Protein AF-A0A7Y5Z534-F1 (afdb_monomer)

pLDDT: mean 93.53, std 10.7, range [48.84, 98.62]

Sequence (68 aa):
MNTQPVNRVMFLEGKRYAVDFVQALGASIRNPKVVAKAVQDLERNAEAQPYSRAQGIKEVIQLLEVKS

Structure (mmCIF, N/CA/C/O backbone):
data_AF-A0A7Y5Z534-F1
#
_entry.id   AF-A0A7Y5Z534-F1
#
loop_
_atom_site.group_PDB
_atom_site.id
_atom_site.type_symbol
_atom_site.label_atom_id
_atom_site.label_alt_id
_atom_site.label_comp_id
_atom_site.label_asym_id
_atom_site.label_entity_id
_atom_site.label_seq_id
_atom_site.pdbx_PDB_ins_code
_atom_site.Cartn_x
_atom_site.Cartn_y
_atom_site.Cartn_z
_atom_site.occupancy
_atom_site.B_iso_or_equiv
_atom_site.auth_seq_id
_atom_site.auth_comp_id
_atom_site.auth_asym_id
_atom_site.auth_atom_id
_atom_site.pdbx_PDB_model_num
ATOM 1 N N . MET A 1 1 ? 9.081 15.977 -12.444 1.00 48.84 1 MET A N 1
ATOM 2 C CA . MET A 1 1 ? 8.339 14.776 -12.885 1.00 48.84 1 MET A CA 1
A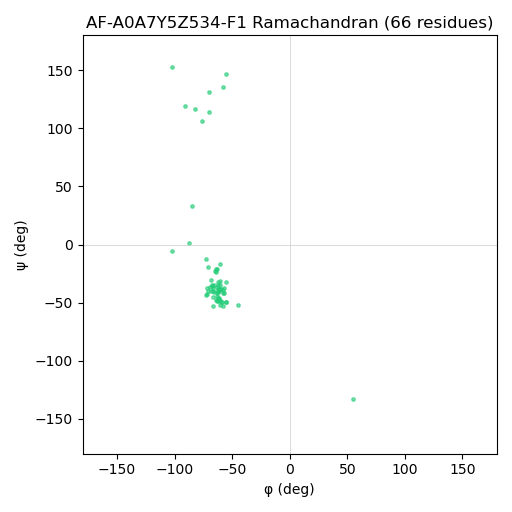TOM 3 C C . MET A 1 1 ? 9.355 13.744 -13.339 1.00 48.84 1 MET A C 1
ATOM 5 O O . MET A 1 1 ? 10.117 14.048 -14.243 1.00 48.84 1 MET A O 1
ATOM 9 N N . ASN A 1 2 ? 9.424 12.579 -12.692 1.00 59.44 2 ASN A N 1
ATOM 10 C CA . ASN A 1 2 ? 10.257 11.478 -13.184 1.00 59.44 2 ASN A CA 1
ATOM 11 C C . ASN A 1 2 ? 9.521 10.847 -14.373 1.00 59.44 2 ASN A C 1
ATOM 13 O O . ASN A 1 2 ? 8.500 10.199 -14.177 1.00 59.44 2 ASN A O 1
ATOM 17 N N . THR A 1 3 ? 9.991 11.088 -15.595 1.00 71.00 3 THR A N 1
ATOM 18 C CA . THR A 1 3 ? 9.392 10.613 -16.857 1.00 71.00 3 THR A CA 1
ATOM 19 C C . THR A 1 3 ? 9.841 9.192 -17.212 1.00 71.00 3 THR A C 1
ATOM 21 O O . THR A 1 3 ? 10.000 8.851 -18.383 1.00 71.00 3 THR A O 1
ATOM 24 N N . GLN A 1 4 ? 10.081 8.347 -16.205 1.00 78.50 4 GLN A N 1
ATOM 25 C CA . GLN A 1 4 ? 10.425 6.951 -16.454 1.00 78.50 4 GLN A CA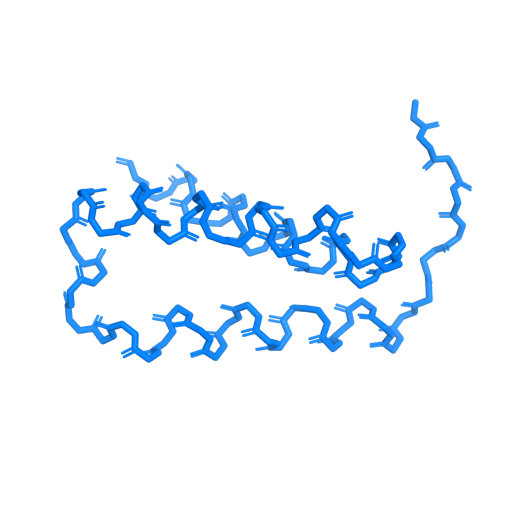 1
ATOM 26 C C . GLN A 1 4 ? 9.183 6.214 -16.982 1.00 78.50 4 GLN A C 1
ATOM 28 O O . GLN A 1 4 ? 8.111 6.338 -16.384 1.00 78.50 4 GLN A O 1
ATOM 33 N N . PRO A 1 5 ? 9.293 5.445 -18.081 1.00 88.62 5 PRO A N 1
ATOM 34 C CA . PRO A 1 5 ? 8.185 4.644 -18.579 1.00 88.62 5 PRO A CA 1
ATOM 35 C C . PRO A 1 5 ? 7.689 3.665 -17.514 1.00 88.62 5 PRO A C 1
ATOM 37 O O . PRO A 1 5 ? 8.481 2.993 -16.851 1.00 88.62 5 PRO A O 1
ATOM 40 N N . VAL A 1 6 ? 6.368 3.559 -17.367 1.00 91.50 6 VAL A N 1
ATOM 41 C CA . VAL A 1 6 ? 5.756 2.587 -16.458 1.00 91.50 6 VAL A CA 1
ATOM 42 C C . VAL A 1 6 ? 5.677 1.232 -17.152 1.00 91.50 6 VAL A C 1
ATOM 44 O O . VAL A 1 6 ? 4.951 1.057 -18.130 1.00 91.50 6 VAL A O 1
ATOM 47 N N . ASN A 1 7 ? 6.378 0.241 -16.606 1.00 96.62 7 ASN A N 1
ATOM 48 C CA . ASN A 1 7 ? 6.129 -1.155 -16.933 1.00 96.62 7 ASN A CA 1
ATOM 49 C C . ASN A 1 7 ? 4.775 -1.564 -16.338 1.00 96.62 7 ASN A C 1
ATOM 51 O O . ASN A 1 7 ? 4.603 -1.616 -15.117 1.00 96.62 7 ASN A O 1
ATOM 55 N N . ARG A 1 8 ? 3.811 -1.870 -17.213 1.00 96.94 8 ARG A N 1
ATOM 56 C CA . ARG A 1 8 ? 2.428 -2.160 -16.819 1.00 96.94 8 ARG A CA 1
ATOM 57 C C . ARG A 1 8 ? 2.297 -3.395 -15.927 1.00 96.94 8 ARG A C 1
ATOM 59 O O . ARG A 1 8 ? 1.453 -3.380 -15.038 1.00 96.94 8 ARG A O 1
ATOM 66 N N . VAL A 1 9 ? 3.111 -4.431 -16.134 1.00 98.06 9 VAL A N 1
ATOM 67 C CA . VAL A 1 9 ? 3.073 -5.653 -15.313 1.00 98.06 9 VAL A CA 1
ATOM 68 C C . VAL A 1 9 ? 3.522 -5.328 -13.894 1.00 98.06 9 VAL A C 1
ATOM 70 O O . VAL A 1 9 ? 2.755 -5.521 -12.957 1.00 98.06 9 VAL A O 1
ATOM 73 N N . MET A 1 10 ? 4.695 -4.709 -13.745 1.00 98.25 10 MET A N 1
ATOM 74 C CA . MET A 1 10 ? 5.229 -4.335 -12.429 1.00 98.25 10 MET A CA 1
ATOM 75 C C . MET A 1 10 ? 4.309 -3.369 -11.679 1.00 98.25 10 MET A C 1
ATOM 77 O O . MET A 1 10 ? 4.140 -3.467 -10.465 1.00 98.25 10 MET A O 1
ATOM 81 N N . PHE A 1 11 ? 3.691 -2.436 -12.403 1.00 98.50 11 PHE A N 1
ATOM 82 C CA . PHE A 1 11 ? 2.684 -1.543 -11.845 1.00 98.50 11 PHE A CA 1
ATOM 83 C C . PHE A 1 11 ? 1.487 -2.310 -11.277 1.00 98.50 11 PHE A C 1
ATOM 85 O O . PHE A 1 11 ? 1.096 -2.087 -10.131 1.00 98.50 11 PHE A O 1
ATOM 92 N N . LEU A 1 12 ? 0.924 -3.243 -12.049 1.00 98.50 12 LEU A N 1
ATOM 93 C CA . LEU A 1 12 ? -0.207 -4.056 -11.603 1.00 98.50 12 LEU A CA 1
ATOM 94 C C . LEU A 1 12 ? 0.173 -4.979 -10.438 1.00 98.50 12 LEU A C 1
ATOM 96 O O . LEU A 1 12 ? -0.637 -5.153 -9.533 1.00 98.50 12 LEU A O 1
ATOM 100 N N . GLU A 1 13 ? 1.398 -5.505 -10.401 1.00 98.50 13 GLU A N 1
ATOM 101 C CA . GLU A 1 13 ? 1.920 -6.279 -9.266 1.00 98.50 13 GLU A CA 1
ATOM 102 C C . GLU A 1 13 ? 2.019 -5.435 -7.991 1.00 98.50 13 GLU A C 1
ATOM 104 O O . GLU A 1 13 ? 1.619 -5.881 -6.916 1.00 98.50 13 GLU A O 1
ATOM 109 N N . GLY A 1 14 ? 2.526 -4.202 -8.099 1.00 98.62 14 GLY A N 1
ATOM 110 C CA . GLY A 1 14 ? 2.585 -3.259 -6.981 1.00 98.62 14 GLY A CA 1
ATOM 111 C C . GLY A 1 14 ? 1.196 -2.915 -6.451 1.00 98.62 14 GLY A C 1
ATOM 112 O O . GLY A 1 14 ? 0.952 -2.985 -5.246 1.00 98.62 14 GLY A O 1
ATOM 113 N N . LYS A 1 15 ? 0.260 -2.628 -7.362 1.00 98.62 15 LYS A N 1
ATOM 114 C CA . LYS A 1 15 ? -1.139 -2.352 -7.023 1.00 98.62 15 LYS A CA 1
ATOM 115 C C . LYS A 1 15 ? -1.807 -3.553 -6.359 1.00 98.62 15 LYS A C 1
ATOM 117 O O . LYS A 1 15 ? -2.461 -3.395 -5.332 1.00 98.62 15 LYS A O 1
ATOM 122 N N . ARG A 1 16 ? -1.628 -4.755 -6.917 1.00 98.62 16 ARG A N 1
ATOM 123 C CA . ARG A 1 16 ? -2.214 -5.987 -6.378 1.00 98.62 16 ARG A CA 1
ATOM 124 C C . ARG A 1 16 ? -1.716 -6.261 -4.963 1.00 98.62 16 ARG A C 1
ATOM 126 O O . ARG A 1 16 ? -2.534 -6.476 -4.078 1.00 98.62 16 ARG A O 1
ATOM 133 N N . TYR A 1 17 ? -0.405 -6.168 -4.751 1.00 98.62 17 TYR A N 1
ATOM 134 C CA . TYR A 1 17 ? 0.204 -6.312 -3.431 1.00 98.62 17 TYR A CA 1
ATOM 135 C C . TYR A 1 17 ? -0.397 -5.338 -2.406 1.00 98.62 17 TYR A C 1
ATOM 137 O O . TYR A 1 17 ? -0.807 -5.759 -1.327 1.00 98.62 17 TYR A O 1
ATOM 145 N N . ALA A 1 18 ? -0.485 -4.048 -2.745 1.00 98.50 18 ALA A N 1
ATOM 146 C CA . ALA A 1 18 ? -1.002 -3.040 -1.823 1.00 98.50 18 ALA A CA 1
ATOM 147 C C . ALA A 1 18 ? -2.497 -3.240 -1.513 1.00 98.50 18 ALA A C 1
ATOM 149 O O . ALA A 1 18 ? -2.911 -3.069 -0.368 1.00 98.50 18 ALA A O 1
ATOM 150 N N . VAL A 1 19 ? -3.303 -3.656 -2.497 1.00 98.38 19 VAL A N 1
ATOM 151 C CA . VAL A 1 19 ? -4.713 -4.012 -2.270 1.00 98.38 19 VAL A CA 1
ATOM 152 C C . VAL A 1 19 ? -4.835 -5.211 -1.333 1.00 98.38 19 VAL A C 1
ATOM 154 O O . VAL A 1 19 ? -5.592 -5.133 -0.369 1.00 98.38 19 VAL A O 1
ATOM 157 N N . ASP A 1 20 ? -4.084 -6.286 -1.579 1.00 98.62 20 ASP A N 1
ATOM 158 C CA . ASP A 1 20 ? -4.129 -7.494 -0.748 1.00 98.62 20 ASP A CA 1
ATOM 159 C C . ASP A 1 20 ? -3.693 -7.182 0.700 1.00 98.62 20 ASP A C 1
ATOM 161 O O . ASP A 1 20 ? -4.339 -7.622 1.652 1.00 98.62 20 ASP A O 1
ATOM 165 N N . PHE A 1 21 ? -2.666 -6.340 0.877 1.00 98.12 21 PHE A N 1
ATOM 166 C CA . PHE A 1 21 ? -2.230 -5.844 2.187 1.00 98.12 21 PHE A CA 1
ATOM 167 C C . PHE A 1 21 ? -3.349 -5.097 2.928 1.00 98.12 21 PHE A C 1
ATOM 169 O O . PHE A 1 21 ? -3.631 -5.397 4.086 1.00 98.12 21 PHE A O 1
ATOM 176 N N . VAL A 1 22 ? -4.024 -4.151 2.265 1.00 96.88 22 VAL A N 1
ATOM 177 C CA . VAL A 1 22 ? -5.124 -3.376 2.867 1.00 96.88 22 VAL A CA 1
ATOM 178 C C . VAL A 1 22 ? -6.327 -4.265 3.179 1.00 96.88 22 VAL A C 1
ATOM 180 O O . VAL A 1 22 ? -6.937 -4.127 4.237 1.00 96.88 22 VAL A O 1
ATOM 183 N N . GLN A 1 23 ? -6.673 -5.191 2.284 1.00 97.00 23 GLN A N 1
ATOM 184 C CA . GLN A 1 23 ? -7.781 -6.125 2.493 1.00 97.00 23 GLN A CA 1
ATOM 185 C C . GLN A 1 23 ? -7.537 -7.042 3.693 1.00 97.00 23 GLN A C 1
ATOM 187 O O . GLN A 1 23 ? -8.473 -7.310 4.448 1.00 97.00 23 GLN A O 1
ATOM 192 N N . ALA A 1 24 ? -6.289 -7.459 3.925 1.00 98.06 24 ALA A N 1
ATOM 193 C CA . ALA A 1 24 ? -5.915 -8.266 5.084 1.00 98.06 24 ALA A CA 1
ATOM 194 C C . ALA A 1 24 ? -6.135 -7.544 6.429 1.00 98.06 24 ALA A C 1
ATOM 196 O O . ALA A 1 24 ? -6.303 -8.204 7.453 1.00 98.06 24 ALA A O 1
ATOM 197 N N . LEU A 1 25 ? -6.203 -6.206 6.444 1.00 96.75 25 LEU A N 1
ATOM 198 C CA . LEU A 1 25 ? -6.543 -5.433 7.647 1.00 96.75 25 LEU A CA 1
ATOM 199 C C . LEU A 1 25 ? -8.022 -5.586 8.045 1.00 96.75 25 LEU A C 1
ATOM 201 O O . LEU A 1 25 ? -8.385 -5.313 9.193 1.00 96.75 25 LEU A O 1
ATOM 205 N N . GLY A 1 26 ? -8.883 -6.026 7.121 1.00 96.62 26 GLY A N 1
ATOM 206 C CA . GLY A 1 26 ? -10.292 -6.308 7.379 1.00 96.62 26 GLY A CA 1
ATOM 207 C C . GLY A 1 26 ? -11.036 -5.120 7.994 1.00 96.62 26 GLY A C 1
ATOM 208 O O . GLY A 1 26 ? -10.917 -3.982 7.545 1.00 96.62 26 GLY A O 1
ATOM 209 N N . ALA A 1 27 ? -11.813 -5.375 9.051 1.00 96.56 27 ALA A N 1
ATOM 210 C CA . ALA A 1 27 ? -12.604 -4.340 9.723 1.00 96.56 27 ALA A CA 1
ATOM 211 C C . ALA A 1 27 ? -11.751 -3.248 10.401 1.00 96.56 27 ALA A C 1
ATOM 213 O O . ALA A 1 27 ? -12.236 -2.129 10.587 1.00 96.56 27 ALA A O 1
ATOM 214 N N . SER A 1 28 ? -10.487 -3.539 10.731 1.00 96.50 28 SER A N 1
ATOM 215 C CA . SER A 1 28 ? -9.579 -2.599 11.401 1.00 96.50 28 SER A CA 1
ATOM 216 C C . SER A 1 28 ? -9.266 -1.370 10.553 1.00 96.50 28 SER A C 1
ATOM 218 O O . SER A 1 28 ? -8.931 -0.329 11.111 1.00 96.50 28 SER A O 1
ATOM 220 N N . ILE A 1 29 ? -9.443 -1.446 9.227 1.00 94.62 29 ILE A N 1
ATOM 221 C CA . ILE A 1 29 ? -9.249 -0.308 8.317 1.00 94.62 29 ILE A CA 1
ATOM 222 C C . ILE A 1 29 ? -10.184 0.873 8.620 1.00 94.62 29 ILE A C 1
ATOM 224 O O . ILE A 1 29 ? -9.934 1.988 8.188 1.00 94.62 29 ILE A O 1
ATOM 228 N N . ARG A 1 30 ? -11.259 0.660 9.392 1.00 93.00 30 ARG A N 1
ATOM 229 C CA . ARG A 1 30 ? -12.152 1.738 9.846 1.00 93.00 30 ARG A CA 1
ATOM 230 C C . ARG A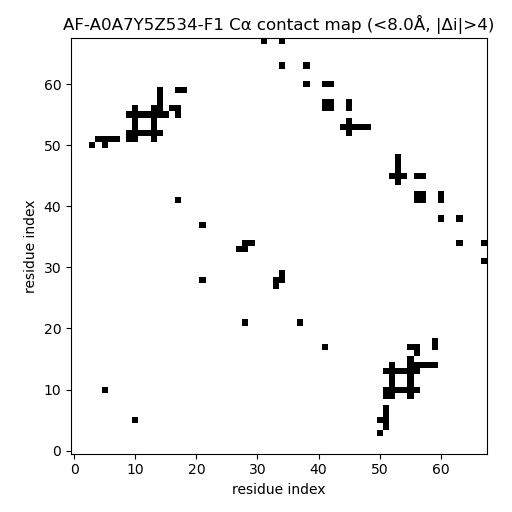 1 30 ? -11.531 2.620 10.933 1.00 93.00 30 ARG A C 1
ATOM 232 O O . ARG A 1 30 ? -12.099 3.654 11.264 1.00 93.00 30 ARG A O 1
ATOM 239 N N . ASN A 1 31 ? -10.409 2.209 11.525 1.00 95.38 31 ASN A N 1
ATOM 240 C CA . ASN A 1 31 ? -9.694 2.987 12.529 1.00 95.38 31 ASN A CA 1
ATOM 241 C C . ASN A 1 31 ? -8.640 3.883 11.849 1.00 95.38 31 ASN A C 1
ATOM 243 O O . ASN A 1 31 ? -7.685 3.346 11.280 1.00 95.38 31 ASN A O 1
ATOM 247 N N . PRO A 1 32 ? -8.721 5.220 11.981 1.00 94.44 32 PRO A N 1
ATOM 248 C CA . PRO A 1 32 ? -7.765 6.141 11.359 1.00 94.44 32 PRO A CA 1
ATOM 249 C C . PRO A 1 32 ? -6.299 5.869 11.725 1.00 94.44 32 PRO A C 1
ATOM 251 O O . PRO A 1 32 ? -5.412 6.030 10.893 1.00 94.44 32 PRO A O 1
ATOM 254 N N . LYS A 1 33 ? -6.019 5.383 12.945 1.00 96.25 33 LYS A N 1
ATOM 255 C CA . LYS A 1 33 ? -4.651 5.018 13.357 1.00 96.25 33 LYS A CA 1
ATOM 256 C C . LYS A 1 33 ? -4.113 3.811 12.586 1.00 96.25 33 LYS A C 1
ATOM 258 O O . LYS A 1 33 ? -2.920 3.751 12.301 1.00 96.25 33 LYS A O 1
ATOM 263 N N . VAL A 1 34 ? -4.983 2.857 12.251 1.00 96.69 34 VAL A N 1
ATOM 264 C CA . VAL A 1 34 ? -4.619 1.687 11.440 1.00 96.69 34 VAL A CA 1
ATOM 265 C C . VAL A 1 34 ? -4.368 2.115 9.999 1.00 96.69 34 VAL A C 1
ATOM 267 O O . VAL A 1 34 ? -3.390 1.665 9.411 1.00 96.69 34 VAL A O 1
ATOM 270 N N . VAL A 1 35 ? -5.182 3.028 9.458 1.00 96.81 35 VAL A N 1
ATOM 271 C CA . VAL A 1 35 ? -4.964 3.576 8.111 1.00 96.81 35 VAL A CA 1
ATOM 272 C C . VAL A 1 35 ? -3.638 4.329 8.031 1.00 96.81 35 VAL A C 1
ATOM 274 O O . VAL A 1 35 ? -2.835 4.033 7.152 1.00 9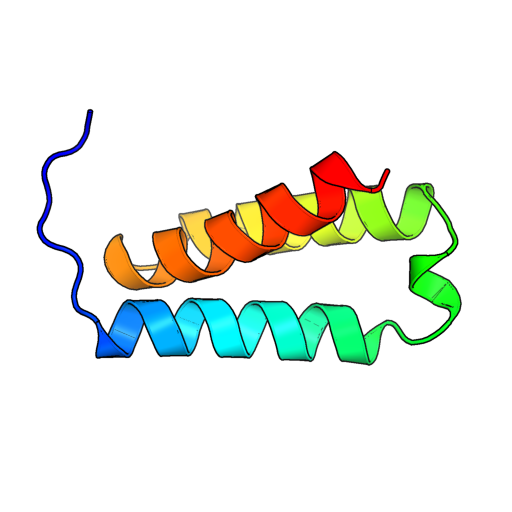6.81 35 VA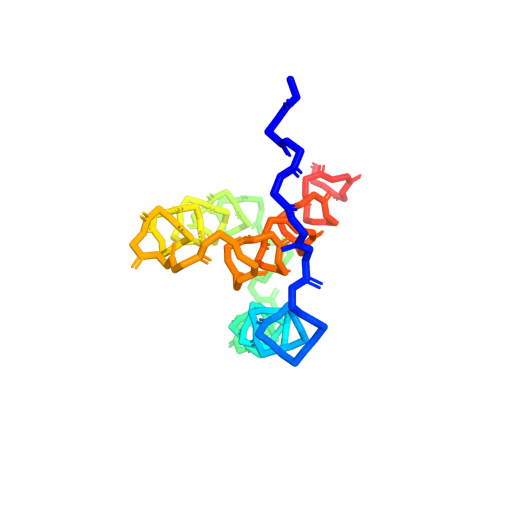L A O 1
ATOM 277 N N . ALA A 1 36 ? -3.352 5.220 8.985 1.00 96.81 36 ALA A N 1
ATOM 278 C CA . ALA A 1 36 ? -2.090 5.961 9.024 1.00 96.81 36 ALA A CA 1
ATOM 279 C C . ALA A 1 36 ? -0.869 5.026 9.078 1.00 96.81 36 ALA A C 1
ATOM 281 O O . ALA A 1 36 ? 0.112 5.229 8.364 1.00 96.81 36 ALA A O 1
ATOM 282 N N . LYS A 1 37 ? -0.943 3.953 9.878 1.00 97.19 37 LYS A N 1
ATOM 283 C CA . LYS A 1 37 ? 0.124 2.948 9.936 1.00 97.19 37 LYS A CA 1
ATOM 284 C C . LYS A 1 37 ? 0.257 2.159 8.630 1.00 97.19 37 LYS A C 1
ATOM 286 O O . LYS A 1 37 ? 1.376 1.898 8.198 1.00 97.19 37 LYS A O 1
ATOM 291 N N . ALA A 1 38 ? -0.862 1.800 8.001 1.00 97.69 38 ALA A N 1
ATOM 292 C CA . ALA A 1 38 ? -0.875 1.102 6.720 1.00 97.69 38 ALA A CA 1
ATOM 293 C C . ALA A 1 38 ? -0.247 1.947 5.603 1.00 97.69 38 ALA A C 1
ATOM 295 O O . ALA A 1 38 ? 0.545 1.423 4.825 1.00 97.69 38 ALA A O 1
ATOM 296 N N . VAL A 1 39 ? -0.548 3.250 5.561 1.00 98.25 39 VAL A N 1
ATOM 297 C CA . VAL A 1 39 ? 0.091 4.205 4.644 1.00 98.25 39 VAL A CA 1
ATOM 298 C C . VAL A 1 39 ? 1.601 4.213 4.866 1.00 98.25 39 VAL A C 1
ATOM 300 O O . VAL A 1 39 ? 2.342 3.924 3.930 1.00 98.25 39 VAL A O 1
ATOM 303 N N . GLN A 1 40 ? 2.054 4.407 6.107 1.00 98.19 40 GLN A N 1
ATOM 304 C CA . GLN A 1 40 ? 3.482 4.428 6.437 1.00 98.19 40 GLN A CA 1
ATOM 305 C C . GLN A 1 40 ? 4.212 3.134 6.021 1.00 98.19 40 GLN A C 1
ATOM 307 O O . GLN A 1 40 ? 5.331 3.175 5.506 1.00 98.19 40 GLN A O 1
ATOM 312 N N . ASP A 1 41 ? 3.593 1.970 6.233 1.00 98.31 41 ASP A N 1
ATOM 313 C CA . ASP A 1 41 ? 4.183 0.682 5.854 1.00 98.31 41 ASP A CA 1
ATOM 314 C C . ASP A 1 41 ? 4.266 0.501 4.336 1.00 98.31 41 ASP A C 1
ATOM 316 O O . ASP A 1 41 ? 5.272 -0.001 3.822 1.00 98.31 41 ASP A O 1
ATOM 320 N N . LEU A 1 42 ? 3.233 0.926 3.607 1.00 98.44 42 LEU A N 1
ATOM 321 C CA . LEU A 1 42 ? 3.215 0.881 2.148 1.00 98.44 42 LEU A CA 1
ATOM 322 C C . LEU A 1 42 ? 4.205 1.879 1.536 1.00 98.44 42 LEU A C 1
ATOM 324 O O . LEU A 1 42 ? 4.855 1.535 0.550 1.00 98.44 42 LEU A O 1
ATOM 328 N N . GLU A 1 43 ? 4.378 3.066 2.122 1.00 98.38 43 GLU A N 1
ATOM 329 C CA . GLU A 1 43 ? 5.394 4.040 1.705 1.00 98.38 43 GLU A CA 1
ATOM 330 C C . GLU A 1 43 ? 6.796 3.455 1.843 1.00 98.38 43 GLU A C 1
ATOM 332 O O . GLU A 1 43 ? 7.545 3.394 0.865 1.00 98.38 43 GLU A O 1
ATOM 337 N N . ARG A 1 44 ? 7.112 2.918 3.027 1.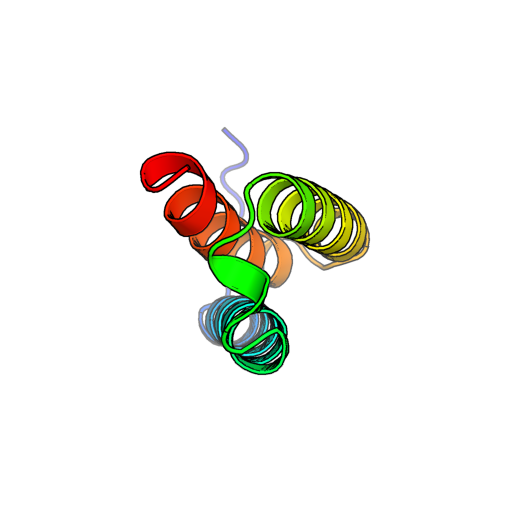00 98.31 44 ARG A N 1
ATOM 338 C CA . ARG A 1 44 ? 8.401 2.275 3.294 1.00 98.31 44 ARG A CA 1
ATOM 339 C C . ARG A 1 44 ? 8.655 1.093 2.364 1.00 98.31 44 ARG A C 1
ATOM 341 O O . ARG A 1 44 ? 9.780 0.879 1.918 1.00 98.31 44 ARG A O 1
ATOM 348 N N . ASN A 1 45 ? 7.618 0.312 2.059 1.00 97.94 45 ASN A N 1
ATOM 349 C CA . ASN A 1 45 ? 7.732 -0.764 1.083 1.00 97.94 45 ASN A CA 1
ATOM 350 C C . ASN A 1 45 ? 8.034 -0.215 -0.316 1.00 97.94 45 ASN A C 1
ATOM 352 O O . ASN A 1 45 ? 8.956 -0.708 -0.960 1.00 97.94 45 ASN A O 1
ATOM 356 N N . ALA A 1 46 ? 7.293 0.801 -0.766 1.00 97.69 46 ALA A N 1
ATOM 357 C CA . ALA A 1 46 ? 7.437 1.394 -2.090 1.00 97.69 46 ALA A CA 1
ATOM 358 C C . ALA A 1 46 ? 8.831 1.997 -2.323 1.00 97.69 46 ALA A C 1
ATOM 360 O O . ALA A 1 46 ? 9.339 1.907 -3.438 1.00 97.69 46 ALA A O 1
ATOM 361 N N . GLU A 1 47 ? 9.468 2.564 -1.296 1.00 97.81 47 GLU A N 1
ATOM 362 C CA . GLU A 1 47 ? 10.847 3.077 -1.363 1.00 97.81 47 GLU A CA 1
ATOM 363 C C . GLU A 1 47 ? 11.876 1.997 -1.717 1.00 97.81 47 GLU A C 1
ATOM 365 O O . GLU A 1 47 ? 12.860 2.279 -2.398 1.00 97.81 47 GLU A O 1
ATOM 370 N N . ALA A 1 48 ? 11.632 0.753 -1.304 1.00 97.06 48 ALA A N 1
ATOM 371 C CA . ALA A 1 48 ? 12.493 -0.385 -1.605 1.00 97.06 48 ALA A CA 1
ATOM 372 C C . ALA A 1 48 ? 12.157 -1.069 -2.945 1.00 97.06 48 ALA A C 1
ATOM 374 O O . ALA A 1 48 ? 12.774 -2.080 -3.285 1.00 97.06 48 ALA A O 1
ATOM 375 N N . GLN A 1 49 ? 11.167 -0.572 -3.699 1.00 97.19 49 GLN A N 1
ATOM 376 C CA . GLN A 1 49 ? 10.725 -1.180 -4.954 1.00 97.19 49 GLN A CA 1
ATOM 377 C C . GLN A 1 49 ? 11.248 -0.451 -6.198 1.00 97.19 49 GLN A C 1
ATOM 379 O O . GLN A 1 49 ? 11.419 0.769 -6.193 1.00 97.19 49 GLN A O 1
ATOM 384 N N . PRO A 1 50 ? 11.398 -1.169 -7.328 1.00 96.69 50 PRO A N 1
ATOM 385 C CA . PRO A 1 50 ? 11.597 -0.533 -8.624 1.00 96.69 50 PRO A CA 1
ATOM 386 C C . PRO A 1 50 ? 10.471 0.457 -8.943 1.00 96.69 50 PRO A C 1
ATOM 388 O O . PRO A 1 50 ? 9.308 0.206 -8.617 1.00 96.69 50 PRO A O 1
ATOM 391 N N . TYR A 1 51 ? 10.804 1.537 -9.659 1.00 96.00 51 TYR A N 1
ATOM 392 C CA . TYR A 1 51 ? 9.905 2.669 -9.919 1.00 96.00 51 TYR A CA 1
ATOM 393 C C . TYR A 1 51 ? 8.484 2.254 -10.330 1.00 96.00 51 TYR A C 1
ATOM 395 O O . TYR A 1 51 ? 7.519 2.674 -9.697 1.00 96.00 51 TYR A O 1
ATOM 403 N N . SER A 1 52 ? 8.345 1.389 -11.340 1.00 97.31 52 SER A N 1
ATOM 404 C CA . SER A 1 52 ? 7.029 0.979 -11.857 1.00 97.31 52 SER A CA 1
ATOM 405 C C . SER A 1 52 ? 6.172 0.268 -10.804 1.00 97.31 52 SER A C 1
ATOM 407 O O . SER A 1 52 ? 4.977 0.535 -10.706 1.00 97.31 52 SER A O 1
ATOM 409 N N . ARG A 1 53 ? 6.783 -0.591 -9.977 1.00 98.19 53 ARG A N 1
ATOM 410 C CA . ARG A 1 53 ? 6.090 -1.290 -8.886 1.00 98.19 53 ARG A CA 1
ATOM 411 C C . ARG A 1 53 ? 5.739 -0.334 -7.749 1.00 98.19 53 ARG A C 1
ATOM 413 O O . ARG A 1 53 ? 4.613 -0.362 -7.257 1.00 98.19 53 ARG A O 1
ATOM 420 N N . ALA A 1 54 ? 6.663 0.557 -7.392 1.00 98.12 54 ALA A N 1
ATOM 421 C CA . ALA A 1 54 ? 6.429 1.610 -6.409 1.00 98.12 54 ALA A CA 1
ATOM 422 C C . ALA A 1 54 ? 5.251 2.520 -6.806 1.00 98.12 54 ALA A C 1
ATOM 424 O O . ALA A 1 54 ? 4.446 2.876 -5.951 1.00 98.12 54 ALA A O 1
ATOM 425 N N . GLN A 1 55 ? 5.100 2.859 -8.095 1.00 97.88 55 GLN A N 1
ATOM 426 C CA . GLN A 1 55 ? 3.956 3.647 -8.578 1.00 97.88 55 GLN A CA 1
ATOM 427 C C . GLN A 1 55 ? 2.616 2.931 -8.359 1.00 97.88 55 GLN A C 1
ATOM 429 O O . GLN A 1 55 ? 1.655 3.565 -7.934 1.00 97.88 55 GLN A O 1
ATOM 434 N N . GLY A 1 56 ? 2.555 1.615 -8.585 1.00 98.00 56 GLY A N 1
ATOM 435 C CA . GLY A 1 56 ? 1.347 0.830 -8.313 1.00 98.00 56 GLY A CA 1
ATOM 436 C C . GLY A 1 56 ? 0.953 0.832 -6.832 1.00 98.00 56 GLY A C 1
ATOM 437 O O . GLY A 1 56 ? -0.227 0.940 -6.508 1.00 98.00 56 GLY A O 1
ATOM 438 N N . ILE A 1 57 ? 1.938 0.772 -5.928 1.00 98.62 57 ILE A N 1
ATOM 439 C CA . ILE A 1 57 ? 1.706 0.876 -4.477 1.00 98.62 57 ILE A CA 1
ATOM 440 C C . ILE A 1 57 ? 1.203 2.280 -4.108 1.00 98.62 57 ILE A C 1
ATOM 442 O O . ILE A 1 57 ? 0.225 2.414 -3.373 1.00 98.62 57 ILE A O 1
ATOM 446 N N . LYS A 1 58 ? 1.831 3.328 -4.656 1.00 97.69 58 LYS A N 1
ATOM 447 C CA . LYS A 1 58 ? 1.469 4.732 -4.397 1.00 97.69 58 LYS A CA 1
ATOM 448 C C . LYS A 1 58 ? 0.055 5.090 -4.845 1.00 97.69 58 LYS A C 1
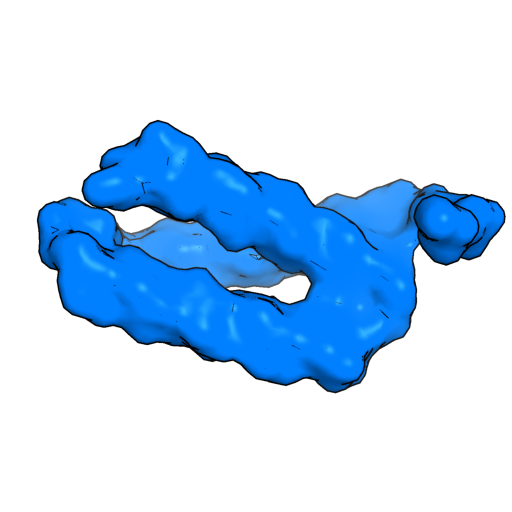ATOM 450 O O . LYS A 1 58 ? -0.595 5.883 -4.174 1.00 97.69 58 LYS A O 1
ATOM 455 N N . GLU A 1 59 ? -0.455 4.478 -5.913 1.00 97.81 59 GLU A N 1
ATOM 456 C CA . GLU A 1 59 ? -1.855 4.665 -6.318 1.00 97.81 59 GLU A CA 1
ATOM 457 C C . GLU A 1 59 ? -2.831 4.192 -5.224 1.00 97.81 59 GLU A C 1
ATOM 459 O O . GLU A 1 59 ? -3.835 4.845 -4.958 1.00 97.81 59 GLU A O 1
ATOM 464 N N . VAL A 1 60 ? -2.533 3.080 -4.543 1.00 97.88 60 VAL A N 1
ATOM 465 C CA . VAL A 1 60 ? -3.381 2.578 -3.449 1.00 97.88 60 VAL A CA 1
ATOM 466 C C . VAL A 1 60 ? -3.270 3.463 -2.207 1.00 97.88 60 VAL A C 1
ATOM 468 O O . VAL A 1 60 ? -4.290 3.716 -1.570 1.00 97.88 60 VAL A O 1
ATOM 471 N N . ILE A 1 61 ? -2.076 3.979 -1.895 1.00 97.75 61 ILE A N 1
ATOM 472 C CA . ILE A 1 61 ? -1.880 4.959 -0.811 1.00 97.75 61 ILE A CA 1
ATOM 473 C C . ILE A 1 61 ? -2.782 6.180 -1.025 1.00 97.75 61 ILE A C 1
ATOM 475 O O . ILE A 1 61 ? -3.559 6.521 -0.138 1.00 97.75 61 ILE A O 1
AT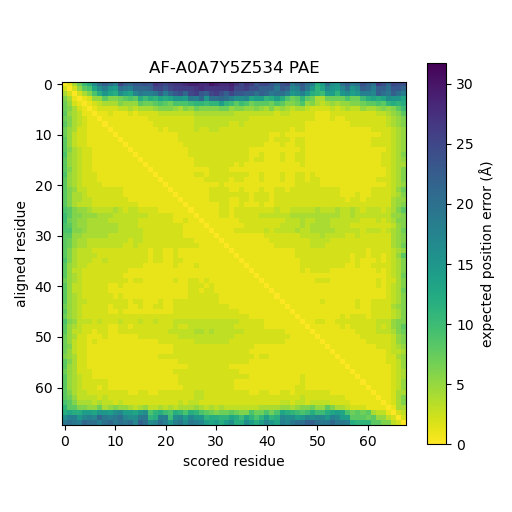OM 479 N N . GLN A 1 62 ? -2.778 6.759 -2.230 1.00 97.00 62 GLN A N 1
ATOM 480 C CA . GLN A 1 62 ? -3.629 7.910 -2.557 1.00 97.00 62 GLN A CA 1
ATOM 481 C C . GLN A 1 62 ? -5.122 7.619 -2.330 1.00 97.00 62 GLN A C 1
ATOM 483 O O . GLN A 1 62 ? -5.859 8.474 -1.846 1.00 97.00 62 GLN A O 1
ATOM 488 N N . LEU A 1 63 ? -5.586 6.401 -2.630 1.00 93.75 63 LEU A N 1
ATOM 489 C CA . LEU A 1 63 ? -6.978 6.004 -2.383 1.00 93.75 63 LEU A CA 1
ATOM 490 C C . LEU A 1 63 ? -7.323 5.885 -0.891 1.00 93.75 63 LEU A C 1
ATOM 492 O O . LEU A 1 63 ? -8.485 6.086 -0.528 1.00 93.75 63 LEU A O 1
ATOM 496 N N . LEU A 1 64 ? -6.355 5.531 -0.042 1.00 90.75 64 LEU A N 1
ATOM 497 C CA . LEU A 1 64 ? -6.533 5.488 1.412 1.00 90.75 64 LEU A CA 1
ATOM 498 C C . LEU A 1 64 ? -6.595 6.900 1.995 1.00 90.75 64 LEU A C 1
ATOM 500 O O . LEU A 1 64 ? -7.469 7.187 2.810 1.00 90.75 64 LEU A O 1
ATOM 504 N N . GLU A 1 65 ? -5.714 7.787 1.541 1.00 87.19 65 GLU A N 1
ATOM 505 C CA . GLU A 1 65 ? -5.630 9.170 2.020 1.00 87.19 65 GLU A CA 1
ATOM 506 C C . GLU A 1 65 ? -6.855 10.003 1.631 1.00 87.19 65 GLU A C 1
ATOM 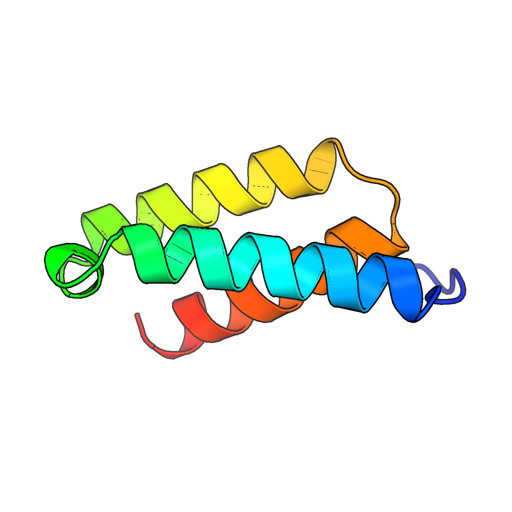508 O O . GLU A 1 65 ? -7.327 10.796 2.433 1.00 87.19 65 GLU A O 1
ATOM 513 N N . VAL A 1 66 ? -7.444 9.777 0.449 1.00 78.69 66 VAL A N 1
ATOM 514 C CA . VAL A 1 66 ? -8.688 10.457 0.028 1.00 78.69 66 VAL A CA 1
ATOM 515 C C . VAL A 1 66 ? -9.892 10.095 0.914 1.00 78.69 66 VAL A C 1
ATOM 517 O O . VAL A 1 66 ? -10.868 10.842 0.962 1.00 78.69 66 VAL A O 1
ATOM 520 N N . LYS A 1 67 ? -9.861 8.939 1.588 1.00 59.91 67 LYS A N 1
ATOM 521 C CA . LYS A 1 67 ? -10.974 8.427 2.408 1.00 59.91 67 LYS A CA 1
ATOM 522 C C . LYS A 1 67 ? -10.784 8.612 3.917 1.00 59.91 67 LYS A C 1
ATOM 524 O O . LYS A 1 67 ? -11.697 8.244 4.659 1.00 59.91 67 LYS A O 1
ATOM 529 N N . SER A 1 68 ? -9.619 9.092 4.346 1.00 54.38 68 SER A N 1
ATOM 530 C CA . SER A 1 68 ? -9.241 9.263 5.758 1.00 54.38 68 SER A CA 1
ATOM 531 C C . SER A 1 68 ? -9.533 10.675 6.243 1.00 54.38 68 SER A C 1
ATOM 533 O O . SER A 1 68 ? -9.889 10.801 7.434 1.00 54.38 68 SER A O 1
#

Secondary structure (DSSP, 8-state):
---PPP-HHHHHHHHHHHHHHHHHTGGGGGSHHHHHHHHHHHHHHHHTS-HHHHHHHHHHHHHHHTT-

Organism: NCBI:txid47879

Radius of gyration: 12.06 Å; Cα contacts (8 Å, |Δi|>4): 65; chains: 1; bounding box: 25×23×32 Å

Foldseek 3Di:
DPPDDADPVLLVVLLVVLVVLCVVCPPVLVPVVVLVVSLVVLQVVLVVDDPNSSNSSVVVSVVSVVVD

Mean predicted aligned error: 3.48 Å

Solvent-accessible surface area (backbone atoms only — not comparable to full-atom values): 3766 Å² total; per-residue (Å²): 131,86,85,69,81,70,48,66,66,45,18,50,53,22,31,49,52,44,51,54,56,56,56,70,47,52,80,54,58,77,38,68,70,49,41,55,50,51,43,54,52,49,52,60,50,27,73,76,40,62,67,34,25,20,49,20,28,49,55,51,45,54,59,51,62,78,73,106